Protein AF-A0A257VBX3-F1 (afdb_monomer_lite)

Structure (mmCIF, N/CA/C/O backbone):
data_AF-A0A257VBX3-F1
#
_entry.id   AF-A0A257VBX3-F1
#
loop_
_atom_site.group_PDB
_atom_site.id
_atom_site.type_symbol
_atom_site.label_atom_id
_atom_site.label_alt_id
_atom_site.label_comp_id
_atom_site.label_asym_id
_atom_site.label_entity_id
_atom_site.label_seq_id
_atom_site.pdbx_PDB_ins_code
_atom_site.Cartn_x
_atom_site.Cartn_y
_atom_site.Cartn_z
_atom_site.occupancy
_atom_site.B_iso_or_equiv
_atom_site.auth_seq_id
_atom_site.auth_comp_id
_atom_site.auth_asym_id
_atom_site.auth_atom_id
_atom_site.pdbx_PDB_model_num
ATOM 1 N N . MET A 1 1 ? -1.320 -14.012 -23.039 1.00 72.38 1 MET A N 1
ATOM 2 C CA . MET A 1 1 ? -0.637 -14.471 -21.805 1.00 72.38 1 MET A CA 1
ATOM 3 C C . MET A 1 1 ? -1.128 -13.713 -20.573 1.00 72.38 1 MET A C 1
ATOM 5 O O . MET A 1 1 ? -1.648 -14.357 -19.675 1.00 72.38 1 MET A O 1
ATOM 9 N N . LEU A 1 2 ? -1.049 -12.375 -20.536 1.00 83.44 2 LEU A N 1
ATOM 10 C CA . LEU A 1 2 ? -1.504 -11.580 -19.380 1.00 83.44 2 LEU A CA 1
ATOM 11 C C . LEU A 1 2 ? -3.009 -11.704 -19.083 1.00 83.44 2 LEU A C 1
ATOM 13 O O . LEU A 1 2 ? -3.391 -11.764 -17.919 1.00 83.44 2 LEU A O 1
ATOM 17 N N . ASP A 1 3 ? -3.862 -11.805 -20.104 1.00 91.69 3 ASP A N 1
ATOM 18 C CA . ASP A 1 3 ? -5.310 -11.925 -19.874 1.00 91.69 3 ASP A CA 1
ATOM 19 C C . ASP A 1 3 ? -5.702 -13.266 -19.256 1.00 91.69 3 ASP A C 1
ATOM 21 O O . ASP A 1 3 ? -6.563 -13.305 -18.385 1.00 91.69 3 ASP A O 1
ATOM 25 N N . PHE A 1 4 ? -4.999 -14.349 -19.603 1.00 94.25 4 PHE A N 1
ATOM 26 C CA . PHE A 1 4 ? -5.176 -15.639 -18.939 1.00 94.25 4 PHE A CA 1
ATOM 27 C C . PHE A 1 4 ? -4.844 -15.547 -17.442 1.00 94.25 4 PHE A C 1
ATOM 29 O O . PHE A 1 4 ? -5.636 -15.997 -16.618 1.00 94.25 4 PHE A O 1
ATOM 36 N N . LEU A 1 5 ? -3.745 -14.882 -17.060 1.00 95.12 5 LEU A N 1
ATOM 37 C CA . LEU A 1 5 ? -3.378 -14.711 -15.645 1.00 95.12 5 LEU A CA 1
ATOM 38 C C . LEU A 1 5 ? -4.456 -13.973 -14.834 1.00 95.12 5 LEU A C 1
ATOM 40 O O . LEU A 1 5 ? -4.674 -14.296 -13.664 1.00 95.12 5 LEU A O 1
ATOM 44 N N . LYS A 1 6 ? -5.171 -13.021 -15.451 1.00 94.31 6 LYS A N 1
ATOM 45 C CA . LYS A 1 6 ? -6.295 -12.315 -14.811 1.00 94.31 6 LYS A CA 1
ATOM 46 C C . LYS A 1 6 ? -7.507 -13.218 -14.568 1.00 94.31 6 LYS A C 1
ATOM 48 O O . LYS A 1 6 ? -8.259 -12.953 -13.639 1.00 94.31 6 LYS A O 1
ATOM 53 N N . THR A 1 7 ? -7.686 -14.282 -15.355 1.00 93.75 7 THR A N 1
ATOM 54 C CA . THR A 1 7 ? -8.805 -15.232 -15.184 1.00 93.75 7 THR A CA 1
ATOM 55 C C . THR A 1 7 ? -8.608 -16.225 -14.042 1.00 93.75 7 THR A C 1
ATOM 57 O O . THR A 1 7 ? -9.585 -16.794 -13.562 1.00 93.75 7 THR A O 1
ATOM 60 N N . LEU A 1 8 ? -7.370 -16.432 -13.582 1.00 97.12 8 LEU A N 1
ATOM 61 C CA . LEU A 1 8 ? -7.091 -17.364 -12.490 1.00 97.12 8 LEU A CA 1
ATOM 62 C C . LEU A 1 8 ? -7.617 -16.812 -11.155 1.00 97.12 8 LEU A C 1
ATOM 64 O O . LEU A 1 8 ? -7.336 -15.651 -10.854 1.00 97.12 8 LEU A O 1
ATOM 68 N N . PRO A 1 9 ? -8.309 -17.604 -10.320 1.00 97.75 9 PRO A N 1
ATOM 69 C CA . PRO A 1 9 ? -8.622 -17.190 -8.957 1.00 97.75 9 PRO A CA 1
ATOM 70 C C . PRO A 1 9 ? -7.329 -17.100 -8.138 1.00 97.75 9 PRO A C 1
ATOM 72 O O . PRO A 1 9 ? -6.507 -18.017 -8.163 1.00 97.75 9 PRO A O 1
ATOM 75 N N . LYS A 1 10 ? -7.130 -15.982 -7.436 1.00 98.38 10 LYS A N 1
ATOM 76 C CA . LYS A 1 10 ? -5.917 -15.715 -6.645 1.00 98.38 10 LYS A CA 1
ATOM 77 C C . LYS A 1 10 ? -6.251 -15.301 -5.217 1.00 98.38 10 LYS A C 1
ATOM 79 O O . LYS A 1 10 ? -7.270 -14.652 -4.978 1.00 98.38 10 LYS A O 1
ATOM 84 N N . ALA A 1 11 ? -5.351 -15.634 -4.300 1.00 98.50 11 ALA A N 1
ATOM 85 C CA . ALA A 1 11 ? -5.323 -15.097 -2.948 1.00 98.50 11 ALA A CA 1
ATOM 86 C C . ALA A 1 11 ? -4.136 -14.133 -2.818 1.00 98.50 11 ALA A C 1
ATOM 88 O O . ALA A 1 11 ? -3.021 -14.493 -3.189 1.00 98.50 11 ALA A O 1
ATOM 89 N N . GLU A 1 12 ? -4.387 -12.926 -2.316 1.00 98.44 12 GLU A N 1
ATOM 90 C CA . GLU A 1 12 ? -3.359 -11.942 -1.969 1.00 98.44 12 GLU A CA 1
ATOM 91 C C . GLU A 1 12 ? -3.146 -11.975 -0.456 1.00 98.44 12 GLU A C 1
ATOM 93 O O . GLU A 1 12 ? -4.065 -11.676 0.300 1.00 98.44 12 GLU A O 1
ATOM 98 N N . LEU A 1 13 ? -1.965 -12.383 -0.006 1.00 98.44 13 LEU A N 1
ATOM 99 C CA . LEU A 1 13 ? -1.699 -12.614 1.419 1.00 98.44 13 LEU A CA 1
ATOM 100 C C . LEU A 1 13 ? -0.729 -11.589 2.009 1.00 98.44 13 LEU A C 1
ATOM 102 O O . LEU A 1 13 ? -0.547 -11.547 3.222 1.00 98.44 13 LEU A O 1
ATOM 106 N N . HIS A 1 14 ? -0.094 -10.767 1.169 1.00 98.38 14 HIS A N 1
ATOM 107 C CA . HIS A 1 14 ? 0.845 -9.752 1.624 1.00 98.38 14 HIS A CA 1
ATOM 108 C C . HIS A 1 14 ? 0.697 -8.486 0.789 1.00 98.38 14 HIS A C 1
ATOM 110 O O . HIS A 1 14 ? 1.470 -8.208 -0.125 1.00 98.38 14 HIS A O 1
ATOM 116 N N . VAL A 1 15 ? -0.249 -7.644 1.196 1.00 97.88 15 VAL A N 1
ATOM 117 C CA . VAL A 1 15 ? -0.424 -6.313 0.618 1.00 97.88 15 VAL A CA 1
ATOM 118 C C . VAL A 1 15 ? -0.579 -5.263 1.711 1.00 97.88 15 VAL A C 1
ATOM 120 O O . VAL A 1 15 ? -1.361 -5.427 2.645 1.00 97.88 15 VAL A O 1
ATOM 123 N N . HIS A 1 16 ? 0.168 -4.166 1.599 1.00 97.94 16 HIS A N 1
ATOM 124 C CA . HIS A 1 16 ? 0.039 -3.014 2.493 1.00 97.94 16 HIS A CA 1
ATOM 125 C C . HIS A 1 16 ? -0.891 -1.983 1.863 1.00 97.94 16 HIS A C 1
ATOM 127 O O . HIS A 1 16 ? -0.650 -1.550 0.732 1.0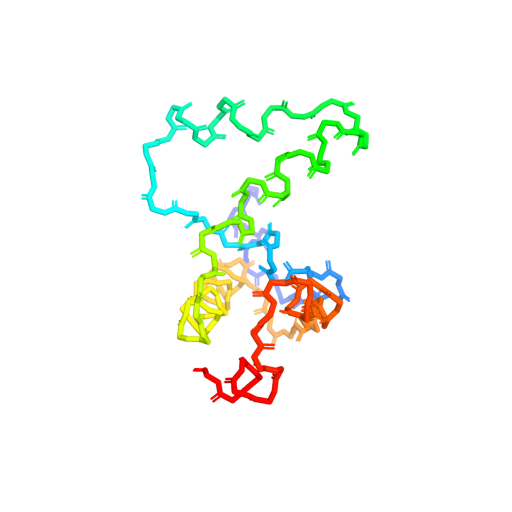0 97.94 16 HIS A O 1
ATOM 133 N N . LEU A 1 17 ? -1.927 -1.558 2.588 1.00 97.75 17 LEU A N 1
ATOM 134 C CA . LEU A 1 17 ? -2.894 -0.585 2.082 1.00 97.75 17 LEU A CA 1
ATOM 135 C C . LEU A 1 17 ? -2.208 0.715 1.646 1.00 97.75 17 LEU A C 1
ATOM 137 O O . LEU A 1 17 ? -2.428 1.198 0.536 1.00 97.75 17 LEU A O 1
ATOM 141 N N . GLU A 1 18 ? -1.333 1.255 2.495 1.00 96.12 18 GLU A N 1
ATOM 142 C CA . GLU A 1 18 ? -0.695 2.552 2.268 1.00 96.12 18 GLU A CA 1
ATOM 143 C C . GLU A 1 18 ? 0.293 2.555 1.094 1.00 96.12 18 GLU A C 1
ATOM 145 O O . GLU A 1 18 ? 0.641 3.621 0.591 1.00 96.12 18 GLU A O 1
ATOM 150 N N . GLY A 1 19 ? 0.732 1.374 0.651 1.00 94.75 19 GLY A N 1
ATOM 151 C CA . GLY A 1 19 ? 1.608 1.202 -0.507 1.00 94.75 19 GLY A CA 1
ATOM 152 C C . GLY A 1 19 ? 0.884 0.815 -1.798 1.00 94.75 19 GLY A C 1
ATOM 153 O O . GLY A 1 19 ? 1.545 0.645 -2.816 1.00 94.75 19 GLY A O 1
ATOM 154 N N . SER A 1 20 ? -0.444 0.645 -1.773 1.00 95.56 20 SER A N 1
ATOM 155 C CA . SER A 1 20 ? -1.181 -0.004 -2.875 1.00 95.56 20 SER A CA 1
ATOM 156 C C . SER A 1 20 ? -2.340 0.825 -3.437 1.00 95.56 20 SER A C 1
ATOM 158 O O . SER A 1 20 ? -3.192 0.308 -4.164 1.00 95.56 20 SER A O 1
ATOM 160 N N . PHE A 1 21 ? -2.375 2.117 -3.117 1.00 94.88 21 PHE A N 1
ATOM 161 C CA . PHE A 1 21 ? -3.257 3.089 -3.756 1.00 94.88 21 PHE A CA 1
ATOM 162 C C . PHE A 1 21 ? -2.441 4.037 -4.639 1.00 94.88 21 PHE A C 1
ATOM 164 O O . PHE A 1 21 ? -1.237 4.200 -4.455 1.00 94.88 21 PHE A O 1
ATOM 171 N N . THR A 1 22 ? -3.101 4.671 -5.604 1.00 94.62 22 THR A N 1
ATOM 172 C CA . THR A 1 22 ? -2.463 5.651 -6.492 1.00 94.62 22 THR A CA 1
ATOM 173 C C . THR A 1 22 ? -2.949 7.041 -6.100 1.00 94.62 22 THR A C 1
ATOM 175 O O . THR A 1 22 ? -4.154 7.289 -6.224 1.00 94.62 22 THR A O 1
ATOM 178 N N . PRO A 1 23 ? -2.064 7.934 -5.618 1.00 94.88 23 PRO A N 1
ATOM 179 C CA . PRO A 1 23 ? -2.397 9.335 -5.405 1.00 94.88 23 PRO A CA 1
ATOM 180 C C . PRO A 1 23 ? -2.917 10.000 -6.683 1.00 94.88 23 PRO A C 1
ATOM 182 O O . PRO A 1 23 ? -2.515 9.647 -7.788 1.00 94.88 23 PRO A O 1
ATOM 185 N N . ASP A 1 24 ? -3.795 10.984 -6.519 1.00 94.94 24 ASP A N 1
ATOM 186 C CA . ASP A 1 24 ? -4.375 11.754 -7.622 1.00 94.94 24 ASP A CA 1
ATOM 187 C C . ASP A 1 24 ? -3.426 12.894 -8.027 1.00 94.94 24 ASP A C 1
ATOM 189 O O . ASP A 1 24 ? -3.607 14.051 -7.644 1.00 94.94 24 ASP A O 1
ATOM 193 N N . VAL A 1 25 ? -2.341 12.528 -8.710 1.00 96.12 25 VAL A N 1
ATOM 194 C CA . VAL A 1 25 ? -1.312 13.436 -9.238 1.00 96.12 25 VAL A CA 1
ATOM 195 C C . VAL A 1 25 ? -0.917 13.001 -10.657 1.00 96.12 25 VAL A C 1
ATOM 197 O O . VAL A 1 25 ? -1.217 11.871 -11.045 1.00 96.12 25 VAL A O 1
ATOM 200 N N . PRO A 1 26 ? -0.257 13.857 -11.459 1.00 97.69 26 PRO A N 1
ATOM 201 C CA . PRO A 1 26 ? 0.140 13.494 -12.818 1.00 97.69 26 PRO A CA 1
ATOM 202 C C . PRO A 1 26 ? 1.063 12.266 -12.874 1.00 97.69 26 PRO A C 1
ATOM 204 O O . PRO A 1 26 ? 1.968 12.125 -12.051 1.00 97.69 26 PRO A O 1
ATOM 207 N N . ASP A 1 27 ? 0.920 11.439 -13.915 1.00 96.38 27 ASP A N 1
ATOM 208 C CA . ASP A 1 27 ? 1.724 10.218 -14.111 1.00 96.38 27 ASP A CA 1
ATOM 209 C C . ASP A 1 27 ? 3.238 10.476 -14.103 1.00 96.38 27 ASP A C 1
ATOM 211 O O . ASP A 1 27 ? 4.009 9.661 -13.603 1.00 96.38 27 ASP A O 1
ATOM 215 N N . ALA A 1 28 ? 3.677 11.629 -14.616 1.00 96.62 28 ALA A N 1
ATOM 216 C CA . ALA A 1 28 ? 5.087 12.014 -14.601 1.00 96.62 28 ALA A CA 1
ATOM 217 C C . ALA A 1 28 ? 5.629 12.212 -13.174 1.00 96.62 28 ALA A C 1
ATOM 219 O O . ALA A 1 28 ? 6.784 11.887 -12.902 1.00 96.62 28 ALA A O 1
ATOM 220 N N . GLU A 1 29 ? 4.802 12.718 -12.254 1.00 96.69 29 GLU A N 1
ATOM 221 C CA . GLU A 1 29 ? 5.178 12.866 -10.847 1.00 96.69 29 GLU A CA 1
ATOM 222 C C . GLU A 1 29 ? 5.212 11.506 -10.146 1.00 96.69 29 GLU A C 1
ATOM 224 O O . GLU A 1 29 ? 6.170 11.224 -9.428 1.00 96.69 29 GLU A O 1
ATOM 229 N N . LEU A 1 30 ? 4.228 10.636 -10.410 1.00 96.00 30 LEU A N 1
ATOM 230 C CA . LEU A 1 30 ? 4.229 9.256 -9.910 1.00 96.00 30 LEU A CA 1
ATOM 231 C C . LEU A 1 30 ? 5.490 8.512 -10.353 1.00 96.00 30 LEU A C 1
ATOM 233 O O . LEU A 1 30 ? 6.193 7.951 -9.518 1.00 96.00 30 LEU A O 1
ATOM 237 N N . ALA A 1 31 ? 5.809 8.556 -11.649 1.00 95.62 31 ALA A N 1
ATOM 238 C CA . ALA A 1 31 ? 6.986 7.899 -12.207 1.00 95.62 31 ALA A CA 1
ATOM 239 C C . ALA A 1 31 ? 8.282 8.401 -11.554 1.00 95.62 31 ALA A C 1
ATOM 241 O O . ALA A 1 31 ? 9.124 7.596 -11.176 1.00 95.62 31 ALA A O 1
ATOM 242 N N . ALA A 1 32 ? 8.415 9.716 -11.353 1.00 95.62 32 ALA A N 1
ATOM 243 C CA . ALA A 1 32 ? 9.584 10.292 -10.695 1.00 95.62 32 ALA A CA 1
ATOM 244 C C . ALA A 1 32 ? 9.677 9.927 -9.202 1.00 95.62 32 ALA A C 1
ATOM 246 O O . ALA A 1 32 ? 10.773 9.804 -8.663 1.00 95.62 32 ALA A O 1
ATOM 247 N N . LYS A 1 33 ? 8.541 9.787 -8.508 1.00 95.94 33 LYS A N 1
ATOM 248 C CA . LYS A 1 33 ? 8.501 9.492 -7.067 1.00 95.94 33 LYS A CA 1
ATOM 249 C C . LYS A 1 33 ? 8.575 8.009 -6.744 1.00 95.94 33 LYS A C 1
ATOM 251 O O . LYS A 1 33 ? 8.983 7.677 -5.635 1.00 95.94 33 LYS A O 1
ATOM 256 N N . TRP A 1 34 ? 8.193 7.136 -7.666 1.00 95.38 34 TRP A N 1
ATOM 257 C CA . TRP A 1 34 ? 8.261 5.681 -7.515 1.00 95.38 34 TRP A CA 1
ATOM 258 C C . TRP A 1 34 ? 9.502 5.055 -8.159 1.00 95.38 34 TRP A C 1
ATOM 260 O O . TRP A 1 34 ? 9.647 3.835 -8.126 1.00 95.38 34 TRP A O 1
ATOM 270 N N . ASP A 1 35 ? 10.414 5.871 -8.693 1.00 94.12 35 ASP A N 1
ATOM 271 C CA . ASP A 1 35 ? 11.739 5.425 -9.121 1.00 94.12 35 ASP A CA 1
ATOM 272 C C . ASP A 1 35 ? 12.640 5.183 -7.898 1.00 94.12 35 ASP A C 1
ATOM 274 O O . ASP A 1 35 ? 13.409 6.042 -7.463 1.00 94.12 35 ASP A O 1
ATOM 278 N N . CYS A 1 36 ? 12.476 4.014 -7.277 1.00 92.62 36 CYS A N 1
ATOM 279 C CA . CYS A 1 36 ? 13.290 3.553 -6.158 1.00 92.62 36 CYS A CA 1
ATOM 280 C C . CYS A 1 36 ? 14.115 2.324 -6.560 1.00 92.62 36 CYS A C 1
ATOM 282 O O . CYS A 1 36 ? 13.596 1.376 -7.152 1.00 92.62 36 CYS A O 1
ATOM 284 N N . CYS A 1 37 ? 15.399 2.317 -6.203 1.00 95.12 37 CYS A N 1
ATOM 285 C CA . CYS A 1 37 ? 16.348 1.256 -6.558 1.00 95.12 37 CYS A CA 1
ATOM 286 C C . CYS A 1 37 ? 16.875 0.472 -5.346 1.00 95.12 37 CYS A C 1
ATOM 288 O O . CYS A 1 37 ? 17.568 -0.532 -5.506 1.00 95.12 37 CYS A O 1
ATOM 290 N N . ASP A 1 38 ? 16.535 0.911 -4.136 1.00 97.00 38 ASP A N 1
ATOM 291 C CA . ASP A 1 38 ? 16.922 0.283 -2.881 1.00 97.00 38 ASP A CA 1
ATOM 292 C C . ASP A 1 38 ? 15.866 0.517 -1.790 1.00 97.00 38 ASP A C 1
ATOM 294 O O . ASP A 1 38 ? 14.839 1.171 -1.987 1.00 97.00 38 ASP A O 1
ATOM 298 N N . PHE A 1 39 ? 16.114 -0.035 -0.604 1.00 96.44 39 PHE A N 1
ATOM 299 C CA . PHE A 1 39 ? 15.183 0.099 0.509 1.00 96.44 39 PHE A CA 1
ATOM 300 C C . PHE A 1 39 ? 15.057 1.546 1.016 1.00 96.44 39 PHE A C 1
ATOM 302 O O . PHE A 1 39 ? 13.975 1.962 1.422 1.00 96.44 39 PHE A O 1
ATOM 309 N N . ALA A 1 40 ? 16.137 2.329 0.988 1.00 96.81 40 ALA A N 1
ATOM 310 C CA . ALA A 1 40 ? 16.121 3.703 1.485 1.00 96.81 40 ALA A CA 1
ATOM 311 C C . ALA A 1 40 ? 15.281 4.618 0.581 1.00 96.81 40 ALA A C 1
ATOM 313 O O . ALA A 1 40 ? 14.415 5.343 1.070 1.00 96.81 40 ALA A O 1
ATOM 314 N N . SER A 1 41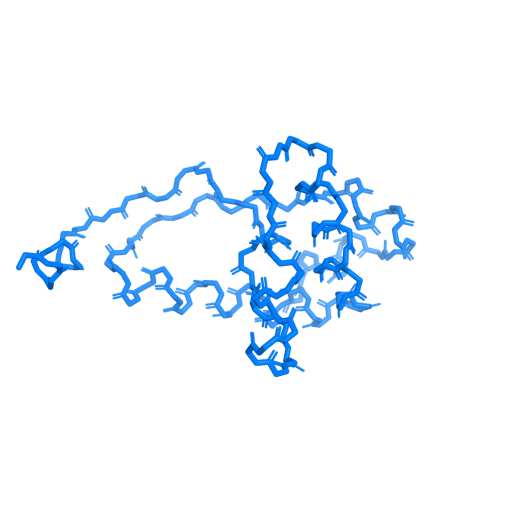 ? 15.486 4.533 -0.734 1.00 96.00 41 SER A N 1
ATOM 315 C CA . SER A 1 41 ? 14.681 5.233 -1.738 1.00 96.00 41 SER A CA 1
ATOM 316 C C . SER A 1 41 ? 13.218 4.792 -1.691 1.00 96.00 41 SER A C 1
ATOM 318 O O . SER A 1 41 ? 12.337 5.650 -1.705 1.00 96.00 41 SER A O 1
ATOM 320 N N . PHE A 1 42 ? 12.943 3.494 -1.499 1.00 96.19 42 PHE A N 1
ATOM 321 C CA . PHE A 1 42 ? 11.581 3.000 -1.271 1.00 96.19 42 PHE A CA 1
ATOM 322 C C . PHE A 1 42 ? 10.912 3.676 -0.066 1.00 96.19 42 PHE A C 1
ATOM 324 O O . PHE A 1 42 ? 9.757 4.089 -0.161 1.00 96.19 42 PHE A O 1
ATOM 331 N N . LEU A 1 43 ? 11.613 3.826 1.065 1.00 95.50 43 LEU A N 1
ATOM 332 C CA . LEU A 1 43 ? 11.043 4.475 2.249 1.00 95.50 43 LEU A CA 1
ATOM 333 C C . LEU A 1 43 ? 10.674 5.941 1.987 1.00 95.50 43 LEU A C 1
ATOM 335 O O . LEU A 1 43 ? 9.658 6.406 2.505 1.00 95.50 43 LEU A O 1
ATOM 339 N N . GLU A 1 44 ? 11.450 6.667 1.183 1.00 96.06 44 GLU A N 1
ATOM 340 C CA . GLU A 1 44 ? 11.115 8.042 0.796 1.00 96.06 44 GLU A CA 1
ATOM 341 C C . GLU A 1 44 ? 9.891 8.092 -0.133 1.00 96.06 44 GLU A C 1
ATOM 343 O O . GLU A 1 44 ? 8.969 8.879 0.107 1.00 96.06 44 GLU A O 1
ATOM 348 N N . SER A 1 45 ? 9.811 7.194 -1.120 1.00 96.62 45 SER A N 1
ATOM 349 C CA . SER A 1 45 ? 8.631 7.022 -1.981 1.00 96.62 45 SER A CA 1
ATOM 350 C C . SER A 1 45 ? 7.378 6.657 -1.180 1.00 96.62 45 SER A C 1
ATOM 352 O O . SER A 1 45 ? 6.292 7.202 -1.411 1.00 96.62 45 SER A O 1
ATOM 354 N N . PHE A 1 46 ? 7.523 5.771 -0.194 1.00 95.94 46 PHE A N 1
ATOM 355 C CA . PHE A 1 46 ? 6.453 5.355 0.704 1.00 95.94 46 PHE A CA 1
ATOM 356 C C . PHE A 1 46 ? 5.967 6.524 1.564 1.00 95.94 46 PHE A C 1
ATOM 358 O O . PHE A 1 46 ? 4.773 6.814 1.573 1.00 95.94 46 PHE A O 1
ATOM 365 N N . LYS A 1 47 ? 6.872 7.258 2.230 1.00 95.50 47 LYS A N 1
ATOM 366 C CA . LYS A 1 47 ? 6.523 8.456 3.019 1.00 95.50 47 LYS A CA 1
ATOM 367 C C . LYS A 1 47 ? 5.781 9.490 2.177 1.00 95.50 47 LYS A C 1
ATOM 369 O O . LYS A 1 47 ? 4.787 10.054 2.639 1.00 95.50 47 LYS A O 1
ATOM 374 N N . TRP A 1 48 ? 6.252 9.730 0.952 1.00 97.00 48 TRP A N 1
ATOM 375 C CA . TRP A 1 48 ? 5.601 10.641 0.017 1.00 97.00 48 TRP A CA 1
ATOM 376 C C . TRP A 1 48 ? 4.190 10.161 -0.341 1.00 97.00 48 TRP A C 1
ATOM 378 O O . TRP A 1 48 ? 3.239 10.926 -0.193 1.00 97.00 48 TRP A O 1
ATOM 388 N N . THR A 1 49 ? 4.022 8.887 -0.697 1.00 96.81 49 THR A N 1
ATOM 389 C CA . THR A 1 49 ? 2.713 8.295 -1.035 1.00 96.81 49 THR A CA 1
ATOM 390 C C . THR A 1 49 ? 1.745 8.380 0.152 1.00 96.81 49 THR A C 1
ATOM 392 O O . THR A 1 49 ? 0.639 8.905 0.048 1.00 96.81 49 THR A O 1
ATOM 395 N N . VAL A 1 50 ? 2.192 7.982 1.340 1.00 96.62 50 VAL A N 1
ATOM 396 C CA . VAL A 1 50 ? 1.420 8.040 2.590 1.00 96.62 50 VAL A CA 1
ATOM 397 C C . VAL A 1 50 ? 1.047 9.475 2.994 1.00 96.62 50 VAL A C 1
ATOM 399 O O . VAL A 1 50 ? 0.096 9.688 3.755 1.00 96.62 50 VAL A O 1
ATOM 402 N N . SER A 1 51 ? 1.760 10.500 2.517 1.00 96.25 51 SER A N 1
ATOM 403 C CA . SER A 1 51 ? 1.444 11.902 2.826 1.00 96.25 51 SER A CA 1
ATOM 404 C C . SER A 1 51 ? 0.059 12.337 2.318 1.00 96.25 51 SER A C 1
ATOM 406 O O . SER A 1 51 ? -0.547 13.238 2.906 1.00 96.25 51 SER A O 1
ATOM 408 N N . PHE A 1 52 ? -0.480 11.644 1.308 1.00 97.50 52 PHE A N 1
ATOM 409 C CA . PHE A 1 52 ? -1.807 11.896 0.741 1.00 97.50 52 PHE A CA 1
ATOM 410 C C . PHE A 1 52 ? -2.962 11.363 1.599 1.00 97.50 52 PHE A C 1
ATOM 412 O O . PHE A 1 52 ? -4.081 11.841 1.450 1.00 97.50 52 PHE A O 1
ATOM 419 N N . LEU A 1 53 ? -2.704 10.438 2.530 1.00 97.31 53 LEU A N 1
ATOM 420 C CA . LEU A 1 53 ? -3.709 9.921 3.461 1.00 97.31 53 LEU A CA 1
ATOM 421 C C . LEU A 1 53 ? -3.809 10.848 4.680 1.00 97.31 53 LEU A C 1
ATOM 423 O O . LEU A 1 53 ? -3.063 10.700 5.645 1.00 97.31 53 LEU A O 1
ATOM 427 N N . LYS A 1 54 ? -4.662 11.870 4.632 1.00 97.06 54 LYS A N 1
ATOM 428 C CA . LYS A 1 54 ? -4.688 12.956 5.630 1.00 97.06 54 LYS A CA 1
ATOM 429 C C . LYS A 1 54 ? -5.787 12.800 6.671 1.00 97.06 54 LYS A C 1
ATOM 431 O O . LYS A 1 54 ? -5.668 13.382 7.743 1.00 97.06 54 LYS A O 1
ATOM 436 N N . LYS A 1 55 ? -6.834 12.042 6.365 1.00 97.69 55 LYS A N 1
ATOM 437 C CA . LYS A 1 55 ? -7.994 11.801 7.234 1.00 97.69 55 LYS A CA 1
ATOM 438 C C . LYS A 1 55 ? -8.533 10.377 7.030 1.00 97.69 55 LYS A C 1
ATOM 440 O O . LYS A 1 55 ? -8.185 9.756 6.024 1.00 97.69 55 LYS A O 1
ATOM 445 N N . PRO A 1 56 ? -9.354 9.843 7.953 1.00 97.81 56 PRO A N 1
ATOM 446 C CA . PRO A 1 56 ? -9.890 8.483 7.859 1.00 97.81 56 PRO A CA 1
ATOM 447 C C . PRO A 1 56 ? -10.518 8.134 6.508 1.00 97.81 56 PRO A C 1
ATOM 449 O O . PRO A 1 56 ? -10.244 7.078 5.945 1.00 97.81 56 PRO A O 1
ATOM 452 N N . GLU A 1 57 ? -11.272 9.059 5.916 1.00 97.88 57 GLU A N 1
ATOM 453 C CA . GLU A 1 57 ? -11.974 8.827 4.652 1.00 97.88 57 GLU A CA 1
ATOM 454 C C . GLU A 1 57 ? -11.016 8.591 3.474 1.00 97.88 57 GLU A C 1
ATOM 456 O O . GLU A 1 57 ? -11.380 7.927 2.500 1.00 97.88 57 GLU A O 1
ATOM 461 N N . ASP A 1 58 ? -9.781 9.100 3.557 1.00 97.94 58 ASP A N 1
ATOM 462 C CA . ASP A 1 58 ? -8.764 8.862 2.533 1.00 97.94 58 ASP A CA 1
ATOM 463 C C . ASP A 1 58 ? -8.310 7.393 2.546 1.00 97.94 58 ASP A C 1
ATOM 465 O O . ASP A 1 58 ? -8.097 6.811 1.481 1.00 97.94 58 ASP A O 1
ATOM 469 N N . TYR A 1 59 ? -8.233 6.762 3.726 1.00 98.06 59 TYR A N 1
ATOM 470 C CA . T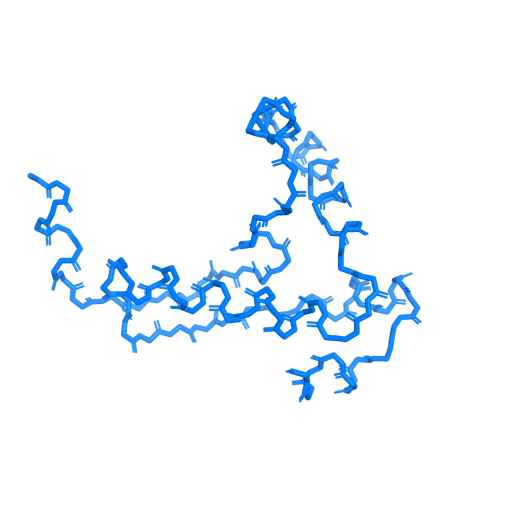YR A 1 59 ? -7.931 5.332 3.858 1.00 98.06 59 TYR A CA 1
ATOM 471 C C . TYR A 1 59 ? -9.076 4.476 3.312 1.00 98.06 59 TYR A C 1
ATOM 473 O O . TYR A 1 59 ? -8.824 3.548 2.545 1.00 98.06 59 TYR A O 1
ATOM 481 N N . GLY A 1 60 ? -10.331 4.835 3.605 1.00 97.62 60 GLY A N 1
ATOM 482 C CA . GLY A 1 60 ? -11.500 4.166 3.025 1.00 97.62 60 GLY A CA 1
ATOM 483 C C . GLY A 1 60 ? -11.537 4.273 1.491 1.00 97.62 60 GLY A C 1
ATOM 484 O O . GLY A 1 60 ? -11.840 3.303 0.786 1.00 97.62 60 GLY A O 1
ATOM 485 N N . ARG A 1 61 ? -11.159 5.433 0.924 1.00 97.69 61 ARG A N 1
ATOM 486 C CA . ARG A 1 61 ? -11.006 5.604 -0.536 1.00 97.69 61 ARG A CA 1
ATOM 487 C C . ARG A 1 61 ? -9.873 4.738 -1.092 1.00 97.69 61 ARG A C 1
ATOM 489 O O . ARG A 1 61 ? -10.083 4.068 -2.106 1.00 97.69 61 ARG A O 1
ATOM 496 N N . ALA A 1 62 ? -8.716 4.719 -0.433 1.00 97.88 62 ALA A N 1
ATOM 497 C CA . ALA A 1 62 ? -7.582 3.878 -0.810 1.00 97.88 62 ALA A CA 1
ATOM 498 C C . ALA A 1 62 ? -7.957 2.385 -0.798 1.00 97.88 62 ALA A C 1
ATOM 500 O O . ALA A 1 62 ? -7.664 1.668 -1.755 1.00 97.88 62 ALA A O 1
ATOM 501 N N . ALA A 1 63 ? -8.697 1.929 0.217 1.00 97.81 63 ALA A N 1
ATOM 502 C CA . ALA A 1 63 ? -9.153 0.546 0.328 1.00 97.81 63 ALA A CA 1
ATOM 503 C C . ALA A 1 63 ? -10.092 0.170 -0.826 1.00 97.81 63 ALA A C 1
ATOM 505 O O . ALA A 1 63 ? -9.906 -0.859 -1.477 1.00 97.81 63 ALA A O 1
ATOM 506 N N . LYS A 1 64 ? -11.053 1.041 -1.164 1.00 97.69 64 LYS A N 1
ATOM 507 C CA . LYS A 1 64 ? -11.949 0.842 -2.319 1.00 97.69 64 LYS A CA 1
ATOM 508 C C . LYS A 1 64 ? -11.182 0.770 -3.642 1.00 97.69 64 LYS A C 1
ATOM 510 O O . LYS A 1 64 ? -11.510 -0.064 -4.492 1.00 97.69 64 LYS A O 1
ATOM 515 N N . GLN A 1 65 ? -10.165 1.615 -3.822 1.00 97.94 65 GLN A N 1
ATOM 516 C CA . GLN A 1 65 ? -9.302 1.594 -5.005 1.00 97.94 65 GLN A CA 1
ATOM 517 C C . GLN A 1 65 ? -8.516 0.281 -5.102 1.00 97.94 65 GLN A C 1
ATOM 519 O O . GLN A 1 65 ? -8.533 -0.357 -6.160 1.00 97.94 65 GLN A O 1
ATOM 524 N N . LEU A 1 66 ? -7.892 -0.146 -4.000 1.00 97.88 66 LEU A N 1
ATOM 525 C CA . LEU A 1 66 ? -7.136 -1.393 -3.917 1.00 97.88 66 LEU A CA 1
ATOM 526 C C . LEU A 1 66 ? -8.022 -2.605 -4.220 1.00 97.88 66 LEU A C 1
ATOM 528 O O . LEU A 1 66 ? -7.726 -3.361 -5.141 1.00 97.88 66 LEU A O 1
ATOM 532 N N . ILE A 1 67 ? -9.156 -2.749 -3.528 1.00 97.62 67 ILE A N 1
ATOM 533 C CA . ILE A 1 67 ? -10.093 -3.868 -3.723 1.00 97.62 67 ILE A CA 1
ATOM 534 C C . ILE A 1 67 ? -10.589 -3.919 -5.173 1.00 97.62 67 ILE A C 1
ATOM 536 O O . ILE A 1 67 ? -10.636 -4.987 -5.786 1.00 97.62 67 ILE A O 1
ATOM 540 N N . SER A 1 68 ? -10.906 -2.762 -5.763 1.00 97.69 68 SER A N 1
ATOM 541 C CA . SER A 1 68 ? -11.311 -2.686 -7.170 1.00 97.69 68 SER A CA 1
ATOM 542 C C . SER A 1 68 ? -10.196 -3.144 -8.116 1.00 97.69 68 SER A C 1
ATOM 544 O O . SER A 1 68 ? -10.472 -3.811 -9.113 1.00 97.69 68 SER A O 1
ATOM 546 N N . SER A 1 69 ? -8.940 -2.804 -7.813 1.00 97.12 69 SER A N 1
ATOM 547 C CA . SER A 1 69 ? -7.772 -3.255 -8.574 1.00 97.12 69 SER A CA 1
ATOM 548 C C . SER A 1 69 ? -7.553 -4.764 -8.449 1.00 97.12 69 SER A C 1
ATOM 550 O O . SER A 1 69 ? -7.453 -5.446 -9.468 1.00 97.12 69 SER A O 1
ATOM 552 N N . LEU A 1 70 ? -7.564 -5.297 -7.224 1.00 97.50 70 LEU A N 1
ATOM 553 C CA . LEU A 1 70 ? -7.408 -6.726 -6.932 1.00 97.50 70 LEU A CA 1
ATOM 554 C C . LEU A 1 70 ? -8.473 -7.559 -7.655 1.00 97.50 70 LEU A C 1
ATOM 556 O O . LEU A 1 70 ? -8.155 -8.534 -8.340 1.00 97.50 70 LEU A O 1
ATOM 560 N N . ARG A 1 71 ? -9.735 -7.114 -7.614 1.00 96.94 71 ARG A N 1
ATOM 561 C CA . ARG A 1 71 ? -10.834 -7.781 -8.320 1.00 96.94 71 ARG A CA 1
ATOM 562 C C . ARG A 1 71 ? -10.610 -7.830 -9.833 1.00 96.94 71 ARG A C 1
ATOM 564 O O . ARG A 1 71 ? -10.812 -8.881 -10.434 1.00 96.94 71 ARG A O 1
ATOM 571 N N . ARG A 1 72 ? -10.163 -6.732 -10.462 1.00 96.25 72 ARG A N 1
ATOM 572 C CA . ARG A 1 72 ? -9.835 -6.711 -11.908 1.00 96.25 72 ARG A CA 1
ATOM 573 C C . ARG A 1 72 ? -8.679 -7.640 -12.268 1.00 96.25 72 ARG A C 1
ATOM 575 O O . ARG A 1 72 ? -8.567 -8.058 -13.418 1.00 96.25 72 ARG A O 1
ATOM 582 N N . GLN A 1 73 ? -7.820 -7.938 -11.303 1.00 96.62 73 GLN A N 1
ATOM 583 C CA . GLN A 1 73 ? -6.716 -8.864 -11.474 1.00 96.62 73 GLN A CA 1
ATOM 584 C C . GLN A 1 73 ? -7.128 -10.319 -11.233 1.00 96.62 73 GLN A C 1
ATOM 586 O O . GLN A 1 73 ? -6.305 -11.182 -11.491 1.00 96.62 73 GLN A O 1
ATOM 591 N N . GLY A 1 74 ? -8.357 -10.625 -10.797 1.00 96.94 74 GLY A N 1
ATOM 592 C CA . GLY A 1 74 ? -8.823 -11.991 -10.505 1.00 96.94 74 GLY A CA 1
ATOM 593 C C . GLY A 1 74 ? -8.508 -12.474 -9.086 1.00 96.94 74 GLY A C 1
ATOM 594 O O . GLY A 1 74 ? -8.534 -13.673 -8.818 1.00 96.94 74 GLY A O 1
ATOM 595 N N . VAL A 1 75 ? -8.173 -11.560 -8.174 1.00 98.25 75 VAL A N 1
ATOM 596 C CA . VAL A 1 75 ? -8.012 -11.877 -6.751 1.00 98.25 75 VAL A CA 1
ATOM 597 C C . VAL A 1 75 ? -9.395 -12.031 -6.121 1.00 98.25 75 VAL A C 1
ATOM 599 O O . VAL A 1 75 ? -10.239 -11.141 -6.227 1.00 98.25 75 VAL A O 1
ATOM 602 N N . THR A 1 76 ? -9.631 -13.177 -5.488 1.00 97.88 76 THR A N 1
ATOM 603 C CA . THR A 1 76 ? -10.907 -13.547 -4.855 1.00 97.88 76 THR A CA 1
ATOM 604 C C . THR A 1 76 ? -10.848 -13.501 -3.331 1.00 97.88 76 THR A C 1
ATOM 606 O O . THR A 1 76 ? -11.892 -13.477 -2.688 1.00 97.88 76 THR A O 1
ATOM 609 N N . TYR A 1 77 ? -9.646 -13.483 -2.757 1.00 98.50 77 TYR A N 1
ATOM 610 C CA .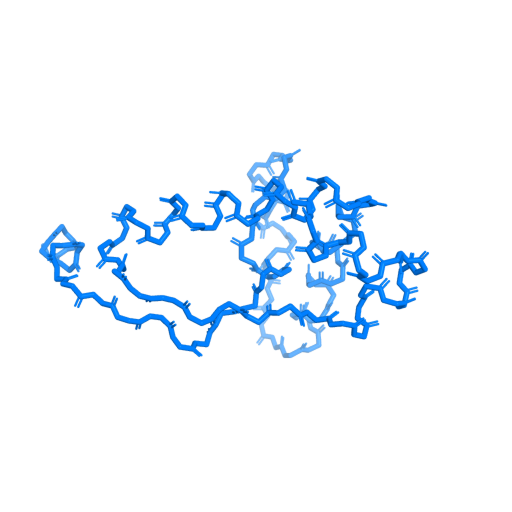 TYR A 1 77 ? -9.398 -13.376 -1.321 1.00 98.50 77 TYR A CA 1
ATOM 611 C C . TYR A 1 77 ? -8.181 -12.480 -1.082 1.00 98.50 77 TYR A C 1
ATOM 613 O O . TYR A 1 77 ? -7.204 -12.590 -1.823 1.00 98.50 77 TYR A O 1
ATOM 621 N N . ALA A 1 78 ? -8.238 -11.597 -0.085 1.00 98.38 78 ALA A N 1
ATOM 622 C CA . AL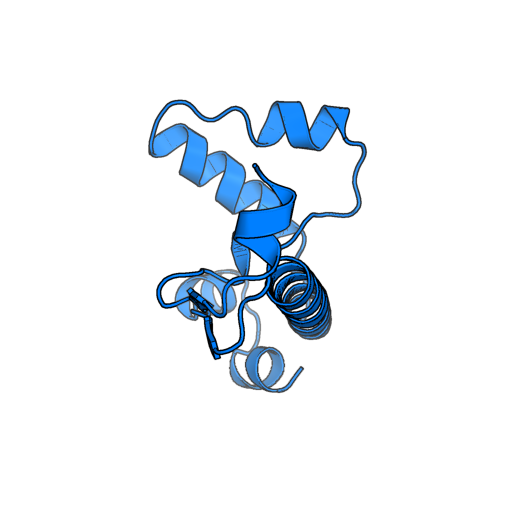A A 1 78 ? -7.129 -10.708 0.239 1.00 98.38 78 ALA A CA 1
ATOM 623 C C . ALA A 1 78 ? -7.004 -10.468 1.749 1.00 98.38 78 ALA A C 1
ATOM 625 O O . ALA A 1 78 ? -7.990 -10.126 2.401 1.00 98.38 78 ALA A O 1
ATOM 626 N N . GLU A 1 79 ? -5.783 -10.570 2.269 1.00 98.38 79 GLU A N 1
ATOM 627 C CA . GLU A 1 79 ? -5.396 -10.138 3.614 1.00 98.38 79 GLU A CA 1
ATOM 628 C C . GLU A 1 79 ? -4.637 -8.814 3.504 1.00 98.38 79 GLU A C 1
ATOM 630 O O . GLU A 1 79 ? -3.453 -8.761 3.171 1.00 98.38 79 GLU A O 1
ATOM 635 N N . ILE A 1 80 ? -5.355 -7.710 3.726 1.00 98.00 80 ILE A N 1
ATOM 636 C CA . ILE A 1 80 ? -4.809 -6.359 3.580 1.00 98.00 80 ILE A CA 1
ATOM 637 C C . ILE A 1 80 ? -4.251 -5.895 4.924 1.00 98.00 80 ILE A C 1
ATOM 639 O O . ILE A 1 80 ? -4.971 -5.801 5.916 1.00 98.00 80 ILE A O 1
ATOM 643 N N . THR A 1 81 ? -2.966 -5.554 4.941 1.00 97.88 81 THR A N 1
ATOM 644 C CA . THR A 1 81 ? -2.277 -5.019 6.115 1.00 97.88 81 THR A CA 1
ATOM 645 C C . THR A 1 81 ? -2.478 -3.508 6.204 1.00 97.88 81 THR A C 1
ATOM 647 O O . THR A 1 81 ? -2.168 -2.777 5.261 1.00 97.88 81 THR A O 1
ATOM 650 N N . LEU A 1 82 ? -2.953 -3.043 7.362 1.00 97.25 82 LEU A N 1
ATOM 651 C CA . LEU A 1 82 ? -2.998 -1.630 7.745 1.00 97.25 82 LEU A CA 1
ATOM 652 C C . LEU A 1 82 ? -1.861 -1.330 8.727 1.00 97.25 82 LEU A C 1
ATOM 654 O O . LEU A 1 82 ? -1.710 -1.987 9.760 1.00 97.25 82 LEU A O 1
ATOM 658 N N . SER A 1 83 ? -1.079 -0.297 8.436 1.00 96.12 83 SER A N 1
ATOM 659 C CA . SER A 1 83 ? 0.097 0.074 9.214 1.00 96.12 83 SER A CA 1
ATOM 660 C C . SER A 1 83 ? -0.302 0.972 10.388 1.00 96.12 83 SER A C 1
ATOM 662 O O . SER A 1 83 ? -0.132 2.191 10.353 1.00 96.12 83 SER A O 1
ATOM 664 N N . ALA A 1 84 ? -0.796 0.378 11.479 1.00 96.25 84 ALA A N 1
ATOM 665 C CA . ALA A 1 84 ? -1.253 1.121 12.663 1.00 96.25 84 ALA A CA 1
ATOM 666 C C . ALA A 1 84 ? -0.216 2.134 13.199 1.00 96.25 84 ALA A C 1
ATOM 668 O O . ALA A 1 84 ? -0.572 3.240 13.610 1.00 96.25 84 ALA A O 1
ATOM 669 N N . GLY A 1 85 ? 1.079 1.798 13.140 1.00 95.81 85 GLY A N 1
ATOM 670 C CA . GLY A 1 85 ? 2.161 2.715 13.513 1.00 95.81 85 GLY A CA 1
ATOM 671 C C . GLY A 1 85 ? 2.218 3.980 12.648 1.00 95.81 85 GLY A C 1
ATOM 672 O O . GLY A 1 85 ? 2.429 5.069 13.176 1.00 95.81 85 GLY A O 1
ATOM 673 N N . VAL A 1 86 ? 1.960 3.866 11.342 1.00 95.69 86 VAL A N 1
ATOM 674 C CA . VAL A 1 86 ? 1.913 5.001 10.404 1.00 95.69 86 VAL A CA 1
ATOM 675 C C . VAL A 1 86 ? 0.711 5.892 10.700 1.00 95.69 86 VAL A C 1
ATOM 677 O O . VAL A 1 86 ? 0.853 7.114 10.772 1.00 95.69 86 VAL A O 1
ATOM 680 N N . VAL A 1 87 ? -0.456 5.289 10.942 1.00 97.12 87 VAL A N 1
ATOM 681 C CA . VAL A 1 87 ? -1.682 6.010 11.316 1.00 97.12 87 VAL A CA 1
ATOM 682 C C . VAL A 1 87 ? -1.449 6.857 12.572 1.00 97.12 87 VAL A C 1
ATOM 684 O O . VAL A 1 87 ? -1.717 8.061 12.582 1.00 97.12 87 VAL A O 1
ATOM 687 N N . ARG A 1 88 ? -0.864 6.251 13.613 1.00 95.94 88 ARG A N 1
ATOM 688 C CA . ARG A 1 88 ? -0.549 6.936 14.875 1.00 95.94 88 ARG A CA 1
ATOM 689 C C . ARG A 1 88 ? 0.556 7.982 14.719 1.00 95.94 88 ARG A C 1
ATOM 691 O O . ARG A 1 88 ? 0.434 9.066 15.283 1.00 95.94 88 ARG A O 1
ATOM 698 N N . TRP A 1 89 ? 1.595 7.711 13.926 1.00 94.56 89 TRP A N 1
ATOM 699 C CA . TRP A 1 89 ? 2.645 8.690 13.609 1.00 94.56 89 TRP A CA 1
ATOM 700 C C . TRP A 1 89 ? 2.072 9.951 12.948 1.00 94.56 89 TRP A C 1
ATOM 702 O O . TRP A 1 89 ? 2.472 11.069 13.274 1.00 94.56 89 TRP A O 1
ATOM 712 N N . LYS A 1 90 ? 1.056 9.782 12.097 1.00 94.56 90 LYS A N 1
ATOM 713 C CA . LYS A 1 90 ? 0.309 10.878 11.467 1.00 94.56 90 LYS A CA 1
ATOM 714 C C . LYS A 1 90 ? -0.724 11.536 12.385 1.00 94.56 90 LYS A C 1
ATOM 716 O O . LYS A 1 90 ? -1.442 12.424 11.933 1.00 94.56 90 LYS A O 1
ATOM 721 N N . LYS A 1 91 ? -0.779 11.140 13.662 1.00 96.81 91 LYS A N 1
ATOM 722 C CA . LYS A 1 91 ? -1.707 11.650 14.684 1.00 96.81 91 LYS A CA 1
ATOM 723 C C . LYS A 1 91 ? -3.181 11.473 14.305 1.00 96.81 91 LYS A C 1
ATOM 725 O O . LYS A 1 91 ? -4.019 12.277 14.705 1.00 96.81 91 LYS A O 1
ATOM 730 N N . LEU A 1 92 ? -3.490 10.428 13.540 1.00 97.25 92 LEU A N 1
ATOM 731 C CA . LEU A 1 92 ? -4.860 10.045 13.222 1.00 97.25 92 LEU A CA 1
ATOM 732 C C . LEU A 1 92 ? -5.393 9.051 14.252 1.00 97.25 92 LEU A C 1
ATOM 734 O O . LEU A 1 92 ? -4.635 8.320 14.903 1.00 97.25 92 LEU A O 1
ATOM 738 N N . ASP A 1 93 ? -6.714 9.029 14.387 1.00 97.31 93 ASP A N 1
ATOM 739 C CA . ASP A 1 93 ? -7.380 8.014 15.183 1.00 97.31 93 ASP A CA 1
ATOM 740 C C . ASP A 1 93 ? -7.468 6.695 14.406 1.00 97.31 93 ASP A C 1
ATOM 742 O O . ASP A 1 93 ? -7.944 6.657 13.271 1.00 97.31 93 ASP A O 1
ATOM 746 N N . LEU A 1 94 ? -6.965 5.619 15.014 1.00 97.12 94 LEU A N 1
ATOM 747 C CA . LEU A 1 94 ? -6.876 4.313 14.364 1.00 97.12 94 LEU A CA 1
ATOM 748 C C . LEU A 1 94 ? -8.249 3.668 14.181 1.00 97.12 94 LEU A C 1
ATOM 750 O O . LEU A 1 94 ? -8.487 3.071 13.136 1.00 97.12 94 LEU A O 1
ATOM 754 N N . GLU A 1 95 ? -9.138 3.811 15.163 1.00 97.25 95 GLU A N 1
ATOM 755 C CA . GLU A 1 95 ? -10.483 3.234 15.098 1.00 97.25 95 GLU A CA 1
ATOM 756 C C . GLU A 1 95 ? -11.297 3.911 13.997 1.00 97.25 95 GLU A C 1
ATOM 758 O O . GLU A 1 95 ? -11.906 3.239 13.168 1.00 97.25 95 GLU A O 1
ATOM 763 N N . ALA A 1 96 ? -11.228 5.242 13.914 1.00 97.75 96 ALA A N 1
ATOM 764 C CA . ALA A 1 96 ? -11.854 5.994 12.837 1.00 97.75 96 ALA A CA 1
ATOM 765 C C . ALA A 1 96 ? -11.314 5.586 11.457 1.00 97.75 96 ALA A C 1
ATOM 767 O O . ALA A 1 96 ? -12.099 5.428 10.528 1.00 97.75 96 ALA A O 1
ATOM 768 N N . VAL A 1 97 ? -9.994 5.392 11.312 1.00 97.75 97 VAL A N 1
ATOM 769 C CA . VAL A 1 97 ? -9.383 4.901 10.060 1.00 97.75 97 VAL A CA 1
ATOM 770 C C . VAL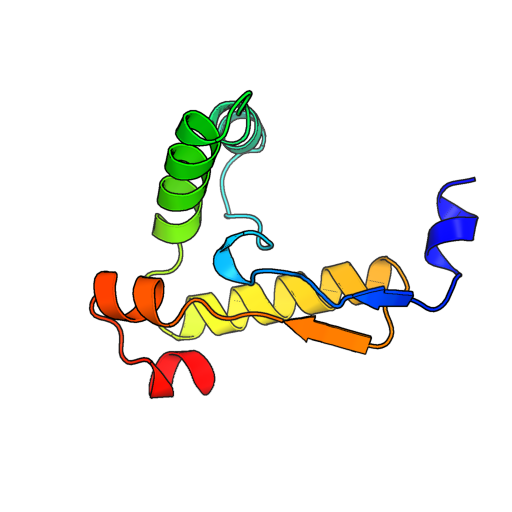 A 1 97 ? -9.863 3.494 9.708 1.00 97.75 97 VAL A C 1
ATOM 772 O O . VAL A 1 97 ? -10.150 3.235 8.545 1.00 97.75 97 VAL A O 1
ATOM 775 N N . TYR A 1 98 ? -9.952 2.594 10.688 1.00 95.25 98 TYR A N 1
ATOM 776 C CA . TYR A 1 98 ? -10.406 1.222 10.469 1.00 95.25 98 TYR A CA 1
ATOM 777 C C . TYR A 1 98 ? -11.893 1.150 10.082 1.00 95.25 98 TYR A C 1
ATOM 779 O O . TYR A 1 98 ? -12.289 0.274 9.318 1.00 95.25 98 TYR A O 1
ATOM 787 N N . ALA A 1 99 ? -12.711 2.077 10.588 1.00 95.88 99 ALA A N 1
ATOM 788 C CA . ALA A 1 99 ? -14.149 2.128 10.335 1.00 95.88 99 ALA A CA 1
ATOM 789 C C . ALA A 1 99 ? -14.560 2.833 9.021 1.00 95.88 99 ALA A C 1
ATOM 791 O O . ALA A 1 99 ? -15.737 2.765 8.657 1.00 95.88 99 ALA A O 1
ATOM 792 N N . ALA A 1 100 ? -13.641 3.536 8.347 1.00 92.75 100 ALA A N 1
ATOM 793 C CA . ALA A 1 100 ? -13.907 4.363 7.159 1.00 92.75 100 ALA A CA 1
ATOM 794 C C . ALA A 1 100 ? -14.012 3.569 5.840 1.00 92.75 100 ALA A C 1
ATOM 796 O O . ALA A 1 100 ? -14.834 3.962 4.971 1.00 92.75 100 ALA A O 1
#

Foldseek 3Di:
DQVVQLQDEDEAEDAELLVQADDPDDPVVLVVLPPDDDPVSVVSSSVVSNVRCLALVSSVVSVVRRVVVCVSSNYPHYDYDYDVVSCVVSVYDPVSNVVD

Radius of gyration: 14.65 Å; chains: 1; bounding box: 31×31×37 Å

Sequence (100 aa):
MLDFLKTLPKAELHVHLEGSFTPDVPDAELAAKWDCCDFASFLESFKWTVSFLKKPEDYGRAAKQLISSLRRQGVTYAEITLSAGVVRWKKLDLEAVYAA

pLDDT: mean 96.22, std 3.06, range [72.38, 98.5]

Secondary structure (DSSP, 8-state):
-HHHHHHS-EEEEEEEGGGSS--SS-HHHHHHHS---SHHHHHHHHHHHHTT--SHHHHHHHHHHHHHHHHHTTEEEEEEEP-HHHHHHTT--HHHHHH-